Protein AF-A0A8I0JE33-F1 (afdb_monomer_lite)

Sequence (78 aa):
MLSSFAVPVEPEDKEKELLALARLVTYARDSAKTLNVEGVQYCLELALASLLKEAEEWGDKRAHLTNELLTRPSLGRC

Secondary structure (DSSP, 8-state):
----------HHHHHHHHHHHHHHHHHHHHHHHHTT-HHHHHHHHHHHHHHHHHHHHHHHHHHHHHHHHHHS------

Structure (mmCIF, N/CA/C/O backbone):
data_AF-A0A8I0JE33-F1
#
_entry.id   AF-A0A8I0JE33-F1
#
loop_
_atom_site.group_PDB
_atom_site.id
_atom_site.type_symbol
_atom_site.label_atom_id
_atom_site.label_alt_id
_atom_site.label_comp_id
_atom_site.label_asym_id
_atom_site.label_entity_id
_atom_site.label_seq_id
_atom_site.pdbx_PDB_ins_code
_atom_site.Cartn_x
_atom_site.Cartn_y
_atom_site.Cartn_z
_atom_site.occupancy
_atom_site.B_iso_or_equiv
_atom_site.auth_seq_id
_atom_site.auth_comp_id
_atom_site.auth_asym_id
_atom_site.auth_atom_id
_atom_site.pdbx_PDB_model_num
ATOM 1 N N . MET A 1 1 ? 4.875 -31.664 -2.029 1.00 40.38 1 MET A N 1
ATOM 2 C CA . MET A 1 1 ? 5.771 -30.843 -2.867 1.00 40.38 1 MET A CA 1
ATOM 3 C C . MET A 1 1 ? 4.949 -29.685 -3.409 1.00 40.38 1 MET A C 1
ATOM 5 O O . MET A 1 1 ? 4.148 -29.904 -4.305 1.00 40.38 1 MET A O 1
ATOM 9 N N . LEU A 1 2 ? 5.040 -28.499 -2.804 1.00 46.41 2 LEU A N 1
ATOM 10 C CA . LEU A 1 2 ? 4.400 -27.299 -3.349 1.00 46.41 2 LEU A CA 1
ATOM 11 C C . LEU A 1 2 ? 5.388 -26.685 -4.338 1.00 46.41 2 LEU A C 1
ATOM 13 O O . LEU A 1 2 ? 6.437 -26.183 -3.944 1.00 46.41 2 LEU A O 1
ATOM 17 N N . SER A 1 3 ? 5.082 -26.839 -5.625 1.00 47.94 3 SER A N 1
ATOM 18 C CA . SER A 1 3 ? 5.768 -26.154 -6.715 1.00 47.94 3 SER A CA 1
ATOM 19 C C . SER A 1 3 ? 5.648 -24.653 -6.460 1.00 47.94 3 SER A C 1
ATOM 21 O O . SER A 1 3 ? 4.558 -24.087 -6.488 1.00 47.94 3 SER A O 1
ATOM 23 N N . SER A 1 4 ? 6.780 -24.032 -6.135 1.00 53.03 4 SER A N 1
ATOM 24 C CA . SER A 1 4 ? 6.912 -22.583 -6.144 1.00 53.03 4 SER A CA 1
ATOM 25 C C . SER A 1 4 ? 6.757 -22.147 -7.597 1.00 53.03 4 SER A C 1
ATOM 27 O O . SER A 1 4 ? 7.639 -22.401 -8.418 1.00 53.03 4 SER A O 1
ATOM 29 N N . PHE A 1 5 ? 5.610 -21.559 -7.933 1.00 54.47 5 PHE A N 1
ATOM 30 C CA . PHE A 1 5 ? 5.431 -20.811 -9.172 1.00 54.47 5 PHE A CA 1
ATOM 31 C C . PHE A 1 5 ? 6.262 -19.531 -9.056 1.00 54.47 5 PHE A C 1
ATOM 33 O O . PHE A 1 5 ? 5.739 -18.449 -8.812 1.00 54.47 5 PHE A O 1
ATOM 40 N N . ALA A 1 6 ? 7.581 -19.660 -9.184 1.00 57.91 6 ALA A N 1
ATOM 41 C CA . ALA A 1 6 ? 8.441 -18.522 -9.442 1.00 57.91 6 ALA A CA 1
ATOM 42 C C . ALA A 1 6 ? 8.202 -18.119 -10.900 1.00 57.91 6 ALA A C 1
ATOM 44 O O . ALA A 1 6 ? 8.920 -18.544 -11.805 1.00 57.91 6 ALA A O 1
ATOM 45 N N . VAL A 1 7 ? 7.121 -17.374 -11.134 1.00 61.41 7 VAL A N 1
ATOM 46 C CA . VAL A 1 7 ? 6.958 -16.642 -12.386 1.00 61.41 7 VAL A CA 1
ATOM 47 C C . VAL A 1 7 ? 8.124 -15.653 -12.434 1.00 61.41 7 VAL A C 1
ATOM 49 O O . VAL A 1 7 ? 8.322 -14.928 -11.456 1.00 61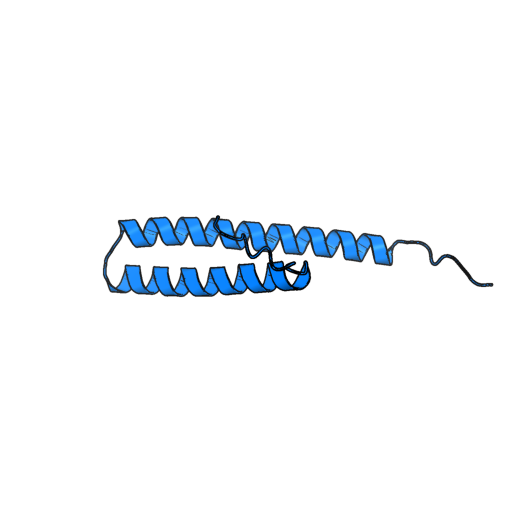.41 7 VAL A O 1
ATOM 52 N N . PRO A 1 8 ? 8.948 -15.654 -13.493 1.00 56.31 8 PRO A N 1
ATOM 53 C CA . PRO A 1 8 ? 9.969 -14.634 -13.651 1.00 56.31 8 PRO A CA 1
ATOM 54 C C . PRO A 1 8 ? 9.249 -13.294 -13.812 1.00 56.31 8 PRO A C 1
ATOM 56 O O . PRO A 1 8 ? 8.627 -13.034 -14.836 1.00 56.31 8 PRO A O 1
ATOM 59 N N . VAL A 1 9 ? 9.255 -12.492 -12.748 1.00 60.59 9 VAL A N 1
ATOM 60 C CA . VAL A 1 9 ? 8.712 -11.134 -12.761 1.00 60.59 9 VAL A CA 1
ATOM 61 C C . VAL A 1 9 ? 9.786 -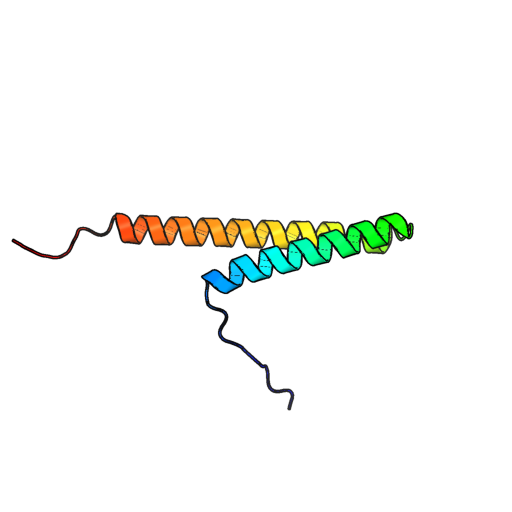10.249 -13.374 1.00 60.59 9 VAL A C 1
ATOM 63 O O . VAL A 1 9 ? 10.854 -10.064 -12.782 1.00 60.59 9 VAL A O 1
ATOM 66 N N . GLU A 1 10 ? 9.521 -9.724 -14.567 1.00 72.50 10 GLU A N 1
ATOM 67 C CA . GLU A 1 10 ? 10.398 -8.737 -15.184 1.00 72.50 10 GLU A CA 1
ATOM 68 C C . GLU A 1 10 ? 10.490 -7.493 -14.276 1.00 72.50 10 GLU A C 1
ATOM 70 O O . GLU A 1 10 ? 9.536 -7.142 -13.576 1.00 72.50 10 GLU A O 1
ATOM 75 N N . PRO A 1 11 ? 11.624 -6.776 -14.247 1.00 67.19 11 PRO A N 1
ATOM 76 C CA . PRO A 1 11 ? 11.825 -5.652 -13.325 1.00 67.19 11 PRO A CA 1
ATOM 77 C C . PRO A 1 11 ? 10.818 -4.501 -13.521 1.00 67.19 11 PRO A C 1
ATOM 79 O O . PRO A 1 11 ? 10.540 -3.746 -12.584 1.00 67.19 11 PRO A O 1
ATOM 82 N N . GLU A 1 12 ? 10.260 -4.359 -14.725 1.00 70.69 12 GLU A N 1
ATOM 83 C CA . GLU A 1 12 ? 9.161 -3.431 -15.028 1.00 70.69 12 GLU A CA 1
ATOM 84 C C . GLU A 1 12 ? 7.813 -3.906 -14.486 1.00 70.69 12 GLU A C 1
ATOM 86 O O . GLU A 1 12 ? 6.983 -3.085 -14.087 1.00 70.69 12 GLU A O 1
ATOM 91 N N . ASP A 1 13 ? 7.611 -5.218 -14.429 1.00 82.56 13 ASP A N 1
ATOM 92 C CA . ASP A 1 13 ? 6.416 -5.827 -13.861 1.00 82.56 13 ASP A CA 1
ATOM 93 C C . ASP A 1 13 ? 6.449 -5.749 -12.337 1.00 82.56 13 ASP A C 1
ATOM 95 O O . ASP A 1 13 ? 5.422 -5.478 -11.721 1.00 82.56 13 ASP A O 1
ATOM 99 N N . LYS A 1 14 ? 7.639 -5.812 -11.727 1.00 85.62 14 LYS A N 1
ATOM 100 C CA . LYS A 1 14 ? 7.781 -5.711 -10.273 1.00 85.62 14 LYS A CA 1
ATOM 101 C C . LYS A 1 14 ? 7.284 -4.378 -9.700 1.00 85.62 14 LYS A C 1
ATOM 103 O O . LYS A 1 14 ? 6.570 -4.370 -8.701 1.00 85.62 14 LYS A O 1
ATOM 108 N N . GLU A 1 15 ? 7.628 -3.239 -10.305 1.00 87.44 15 GLU A N 1
ATOM 109 C CA . GLU A 1 15 ? 7.127 -1.935 -9.827 1.00 87.44 15 GLU A CA 1
ATOM 110 C C . GLU A 1 15 ? 5.607 -1.823 -10.000 1.00 87.44 15 GLU A C 1
ATOM 112 O O . GLU A 1 15 ? 4.904 -1.367 -9.096 1.00 87.44 15 GLU A O 1
ATOM 117 N N . LYS A 1 16 ? 5.081 -2.284 -11.142 1.00 89.56 16 LYS A N 1
ATOM 118 C CA . LYS A 1 16 ? 3.635 -2.299 -11.396 1.00 89.56 16 LYS A CA 1
ATOM 119 C C . LYS A 1 16 ? 2.907 -3.174 -10.377 1.00 89.56 16 LYS A C 1
ATOM 121 O O . LYS A 1 16 ? 1.855 -2.770 -9.886 1.00 89.56 16 LYS A O 1
ATOM 126 N N . GLU A 1 17 ? 3.468 -4.329 -10.033 1.00 93.25 17 GLU A N 1
ATOM 127 C CA . GLU A 1 17 ? 2.943 -5.227 -9.005 1.00 93.25 17 GLU A CA 1
ATOM 128 C C . GLU A 1 17 ? 2.973 -4.588 -7.613 1.00 93.25 17 GLU A C 1
ATOM 130 O O . GLU A 1 17 ? 1.966 -4.629 -6.909 1.00 93.25 17 GLU A O 1
ATOM 135 N N . LEU A 1 18 ? 4.069 -3.923 -7.230 1.00 93.12 18 LEU A N 1
ATOM 136 C CA . LEU A 1 18 ? 4.162 -3.200 -5.955 1.00 93.12 18 LEU A CA 1
ATOM 137 C C . LEU A 1 18 ? 3.107 -2.092 -5.849 1.00 93.12 18 LEU A C 1
ATOM 139 O O . LEU A 1 18 ? 2.435 -1.964 -4.823 1.00 93.12 18 LEU A O 1
ATOM 143 N N . LEU A 1 19 ? 2.892 -1.331 -6.925 1.00 92.94 19 LEU A N 1
ATOM 144 C CA . LEU A 1 19 ? 1.847 -0.307 -6.978 1.00 92.94 19 LEU A CA 1
ATOM 145 C C . LEU A 1 19 ? 0.437 -0.915 -6.966 1.00 92.94 19 LEU A C 1
ATOM 147 O O . LEU A 1 19 ? -0.470 -0.358 -6.341 1.00 92.94 19 LEU A O 1
ATOM 151 N N . ALA A 1 20 ? 0.230 -2.057 -7.626 1.00 96.19 20 ALA A N 1
ATOM 152 C CA . ALA A 1 20 ? -1.034 -2.786 -7.578 1.00 96.19 20 ALA A CA 1
ATOM 153 C C . ALA A 1 20 ? -1.337 -3.293 -6.157 1.00 96.19 20 ALA A C 1
ATOM 155 O O . ALA A 1 20 ? -2.458 -3.122 -5.671 1.00 96.19 20 ALA A O 1
ATOM 156 N N . LEU A 1 21 ? -0.334 -3.826 -5.455 1.00 96.94 21 LEU A N 1
ATOM 157 C CA . LEU A 1 21 ? -0.440 -4.221 -4.051 1.00 96.94 21 LEU A CA 1
ATOM 158 C C . LEU A 1 21 ? -0.725 -3.018 -3.147 1.00 96.94 21 LEU A C 1
ATOM 160 O O . LEU A 1 21 ? -1.612 -3.095 -2.301 1.00 96.94 21 LEU A O 1
ATOM 164 N N . ALA A 1 22 ? -0.054 -1.882 -3.351 1.00 97.44 22 ALA A N 1
ATOM 165 C CA . ALA A 1 22 ? -0.312 -0.666 -2.580 1.00 97.44 22 ALA A CA 1
ATOM 166 C C . ALA A 1 22 ? -1.768 -0.186 -2.734 1.00 97.44 22 ALA A C 1
ATOM 168 O O . ALA A 1 22 ? -2.414 0.189 -1.750 1.00 97.44 22 ALA A O 1
ATOM 169 N N . ARG A 1 23 ? -2.330 -0.260 -3.949 1.00 97.94 23 ARG A N 1
ATOM 170 C CA . ARG A 1 23 ? -3.753 0.037 -4.203 1.00 97.94 23 ARG A CA 1
ATOM 171 C C . ARG A 1 23 ? -4.678 -0.937 -3.471 1.00 97.94 23 ARG A C 1
ATOM 173 O O . ARG A 1 23 ? -5.647 -0.498 -2.854 1.00 97.94 23 ARG A O 1
ATOM 180 N N . LEU A 1 24 ? -4.366 -2.234 -3.491 1.00 98.25 24 LEU A N 1
ATOM 181 C CA . LEU A 1 24 ? -5.136 -3.256 -2.777 1.00 98.25 24 LEU A CA 1
ATOM 182 C C . LEU A 1 24 ? -5.127 -3.019 -1.259 1.00 98.25 24 LEU A C 1
ATOM 184 O O . LEU A 1 24 ? -6.181 -3.025 -0.624 1.00 98.25 24 LEU A O 1
ATOM 188 N N . VAL A 1 25 ? -3.951 -2.771 -0.679 1.00 98.06 25 VAL A N 1
ATOM 189 C CA . VAL A 1 25 ? -3.794 -2.518 0.762 1.00 98.06 25 VAL A CA 1
ATOM 190 C C . VAL A 1 25 ? -4.494 -1.223 1.171 1.00 98.06 25 VAL A C 1
ATOM 192 O O . VAL A 1 25 ? -5.129 -1.183 2.221 1.00 98.06 25 VAL A O 1
ATOM 195 N N . THR A 1 26 ? -4.460 -0.193 0.323 1.00 98.19 26 THR A N 1
ATOM 196 C CA . THR A 1 26 ? -5.219 1.051 0.528 1.00 98.19 26 THR A CA 1
ATOM 197 C C . THR A 1 26 ? -6.717 0.770 0.639 1.00 98.19 26 THR A C 1
ATOM 199 O O . THR A 1 26 ? -7.347 1.187 1.609 1.00 98.19 26 THR A O 1
ATOM 202 N N . TYR A 1 27 ? -7.275 -0.003 -0.295 1.00 98.25 27 TYR A N 1
ATOM 203 C CA . TYR A 1 27 ? -8.687 -0.386 -0.257 1.00 98.25 27 TYR A CA 1
ATOM 204 C C . TYR A 1 27 ? -9.038 -1.203 0.998 1.00 98.25 27 TYR A C 1
ATOM 206 O O . TYR A 1 27 ? -10.056 -0.950 1.647 1.00 98.25 27 TYR A O 1
ATOM 214 N N . ALA A 1 28 ? -8.185 -2.158 1.379 1.00 98.12 28 ALA A N 1
ATOM 215 C CA . ALA A 1 28 ? -8.374 -2.947 2.594 1.00 98.12 28 ALA A CA 1
ATOM 216 C C . ALA A 1 28 ? -8.324 -2.072 3.858 1.00 98.12 28 ALA A C 1
ATOM 218 O O . ALA A 1 28 ? -9.142 -2.255 4.760 1.00 98.12 28 ALA A O 1
ATOM 219 N N . ARG A 1 29 ? -7.402 -1.102 3.921 1.00 97.94 29 ARG A N 1
ATOM 220 C CA . ARG A 1 29 ? -7.277 -0.159 5.042 1.00 97.94 29 ARG A CA 1
ATOM 221 C C . ARG A 1 29 ? -8.530 0.697 5.164 1.00 97.94 29 ARG A C 1
ATOM 223 O O . ARG A 1 29 ? -9.064 0.836 6.260 1.00 97.94 29 ARG A O 1
ATOM 230 N N . ASP A 1 30 ? -9.005 1.244 4.050 1.00 97.75 30 ASP A N 1
ATOM 231 C CA . ASP A 1 30 ? -10.203 2.084 4.029 1.00 97.75 30 ASP A CA 1
ATOM 232 C C . ASP A 1 30 ? -11.440 1.272 4.438 1.00 97.75 30 ASP A C 1
ATOM 234 O O . ASP A 1 30 ? -12.252 1.743 5.231 1.00 97.75 30 ASP A O 1
ATOM 238 N N . SER A 1 31 ? -11.514 0.006 4.015 1.00 97.50 31 SER A N 1
ATOM 239 C CA . SER A 1 31 ? -12.545 -0.936 4.467 1.00 97.50 31 SER A CA 1
ATOM 240 C C . SER A 1 31 ? -12.459 -1.205 5.977 1.00 97.50 31 SER A C 1
ATOM 242 O O . SER A 1 31 ? -13.476 -1.165 6.667 1.00 97.50 31 SER A O 1
ATOM 244 N N . ALA A 1 32 ? -11.258 -1.436 6.520 1.00 97.12 32 ALA A N 1
ATOM 245 C CA . ALA A 1 32 ? -11.045 -1.647 7.954 1.00 97.12 32 ALA A CA 1
ATOM 246 C C . ALA A 1 32 ? -11.420 -0.409 8.783 1.00 97.12 32 ALA A C 1
ATOM 248 O O . ALA A 1 32 ? -12.018 -0.542 9.851 1.00 97.12 32 ALA A O 1
ATOM 249 N N . LYS A 1 33 ? -11.139 0.789 8.256 1.00 95.62 33 LYS A N 1
ATOM 250 C CA . LYS A 1 33 ? -11.556 2.065 8.842 1.00 95.62 33 LYS A CA 1
ATOM 251 C C . LYS A 1 33 ? -13.079 2.203 8.855 1.00 95.62 33 LYS A C 1
ATOM 253 O O . LYS A 1 33 ? -13.645 2.559 9.882 1.00 95.62 33 LYS A O 1
ATOM 258 N N . THR A 1 34 ? -13.759 1.876 7.752 1.00 97.44 34 THR A N 1
ATOM 259 C CA . THR A 1 34 ? -15.233 1.869 7.686 1.00 97.44 34 THR A CA 1
ATOM 260 C C . THR A 1 34 ? -15.855 0.873 8.667 1.00 97.44 34 THR A C 1
ATOM 262 O O . THR A 1 34 ? -16.900 1.158 9.244 1.00 97.44 34 THR A O 1
ATOM 265 N N . LEU A 1 35 ? -15.208 -0.273 8.888 1.00 97.12 35 LEU A N 1
ATOM 266 C CA . LEU A 1 35 ? -15.650 -1.303 9.833 1.00 97.12 35 LEU A CA 1
ATOM 267 C C . LEU A 1 35 ? -15.212 -1.041 11.288 1.00 97.12 35 LEU A C 1
ATOM 269 O O . LEU A 1 35 ? -15.526 -1.844 12.163 1.00 97.12 35 LEU A O 1
ATOM 273 N N . ASN A 1 36 ? -14.504 0.063 11.552 1.00 95.44 36 ASN A N 1
ATOM 274 C CA . ASN A 1 36 ? -13.966 0.439 12.862 1.00 95.44 36 ASN A CA 1
ATOM 275 C C . ASN A 1 36 ? -13.075 -0.643 13.510 1.00 95.44 36 ASN A C 1
ATOM 277 O O . ASN A 1 36 ? -13.139 -0.890 14.716 1.00 95.44 36 ASN A O 1
ATOM 281 N N . VAL A 1 37 ? -12.246 -1.315 12.704 1.00 97.06 37 VAL A N 1
ATOM 282 C CA . VAL A 1 37 ? -11.322 -2.364 13.164 1.00 97.06 37 VAL A CA 1
ATOM 283 C C . VAL A 1 37 ? -9.904 -1.797 13.262 1.00 97.06 37 VAL A C 1
ATOM 285 O O . VAL A 1 37 ? -9.058 -2.031 12.397 1.00 97.06 37 VAL A O 1
ATOM 288 N N . GLU A 1 38 ? -9.641 -1.043 14.330 1.00 93.12 38 GLU A N 1
ATOM 289 C CA . GLU A 1 38 ? -8.414 -0.244 14.504 1.00 93.12 38 GLU A CA 1
ATOM 290 C C . GLU A 1 38 ? -7.118 -1.060 14.395 1.00 93.12 38 GLU A C 1
ATOM 292 O O . GLU A 1 38 ? -6.181 -0.652 13.711 1.00 93.12 38 GLU A O 1
ATOM 297 N N . GLY A 1 39 ? -7.065 -2.246 15.012 1.00 94.31 39 GLY A N 1
ATOM 298 C CA . GLY A 1 39 ? -5.869 -3.093 14.964 1.00 94.31 39 GLY A CA 1
ATOM 299 C C . GLY A 1 39 ? -5.520 -3.548 13.542 1.00 94.31 39 GLY A C 1
ATOM 300 O O . GLY A 1 39 ? -4.357 -3.534 13.148 1.00 94.31 39 GLY A O 1
ATOM 301 N N . VAL A 1 40 ? -6.535 -3.890 12.743 1.00 96.19 40 VAL A N 1
ATOM 302 C CA . VAL A 1 40 ? -6.349 -4.278 11.337 1.00 96.19 40 VAL A CA 1
ATOM 303 C C . VAL A 1 40 ? -5.963 -3.064 10.495 1.00 96.19 40 VAL A C 1
ATOM 305 O O . VAL A 1 40 ? -5.057 -3.165 9.670 1.00 96.19 40 VAL A O 1
ATOM 308 N N . GLN A 1 41 ? -6.593 -1.909 10.731 1.00 96.56 41 GLN A N 1
ATOM 309 C CA . GLN A 1 41 ? -6.234 -0.659 10.061 1.00 96.56 41 GLN A CA 1
ATOM 310 C C . GLN A 1 41 ? -4.752 -0.318 10.277 1.00 96.56 41 GLN A C 1
ATOM 312 O O . GLN A 1 41 ? -4.048 -0.048 9.305 1.00 96.56 41 GLN A O 1
ATOM 317 N N . TYR A 1 42 ? -4.264 -0.399 11.517 1.00 97.06 42 TYR A N 1
ATOM 318 C CA . TYR A 1 42 ? -2.867 -0.121 11.850 1.00 97.06 42 TYR A CA 1
ATOM 319 C C . TYR A 1 42 ? -1.892 -1.046 11.105 1.00 97.06 42 TYR A C 1
ATOM 321 O O . TYR A 1 42 ? -0.927 -0.585 10.493 1.00 97.06 42 TYR A O 1
ATOM 329 N N . CYS A 1 43 ? -2.165 -2.355 11.080 1.00 98.25 43 CYS 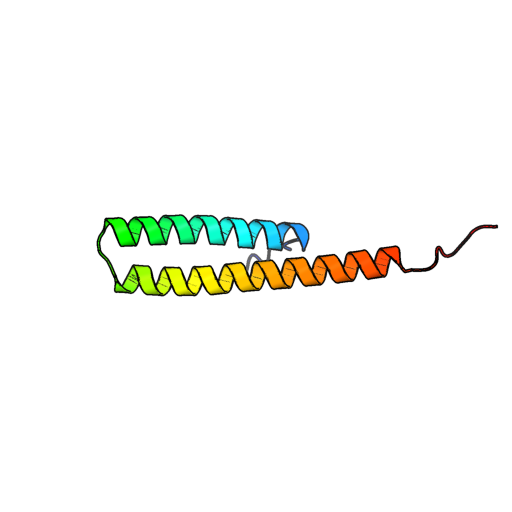A N 1
ATOM 330 C CA . CYS A 1 43 ? -1.342 -3.302 10.325 1.00 98.25 43 CYS A CA 1
ATOM 331 C C . CYS A 1 43 ? -1.313 -2.982 8.821 1.00 98.25 43 CYS A C 1
ATOM 333 O O . CYS A 1 43 ? -0.269 -3.116 8.182 1.00 98.25 43 CYS A O 1
ATOM 335 N N . LEU A 1 44 ? -2.438 -2.542 8.252 1.00 98.25 44 LEU A N 1
ATOM 336 C CA . LEU A 1 44 ? -2.535 -2.186 6.836 1.00 98.25 44 LEU A CA 1
ATOM 337 C C . LEU A 1 44 ? -1.816 -0.870 6.513 1.00 98.25 44 LEU A C 1
ATOM 339 O O . LEU A 1 44 ? -1.225 -0.753 5.443 1.00 98.25 44 LEU A O 1
ATOM 343 N N . GLU A 1 45 ? -1.799 0.096 7.432 1.00 97.94 45 GLU A N 1
ATOM 344 C CA . GLU A 1 45 ? -0.994 1.319 7.300 1.00 97.94 45 GLU A CA 1
ATOM 345 C C . GLU A 1 45 ? 0.508 1.007 7.275 1.00 97.94 45 GLU A C 1
ATOM 347 O O . GLU A 1 45 ? 1.225 1.515 6.411 1.00 97.94 45 GLU A O 1
ATOM 352 N N . LEU A 1 46 ? 0.974 0.110 8.152 1.00 98.19 46 LEU A N 1
ATOM 353 C CA . LEU A 1 46 ? 2.364 -0.356 8.148 1.00 98.19 46 LEU A CA 1
ATOM 354 C C . LEU A 1 46 ? 2.722 -1.098 6.854 1.00 98.19 46 LEU A C 1
ATOM 356 O O . LEU A 1 46 ? 3.768 -0.836 6.257 1.00 98.19 46 LEU A O 1
ATOM 360 N N . ALA A 1 47 ? 1.849 -2.001 6.398 1.00 98.00 47 ALA A N 1
ATOM 361 C CA . ALA A 1 47 ? 2.052 -2.730 5.149 1.00 98.00 47 ALA A CA 1
ATOM 362 C C . ALA A 1 47 ? 2.119 -1.778 3.946 1.00 98.00 47 ALA A C 1
ATOM 364 O O . ALA A 1 47 ? 2.990 -1.922 3.089 1.00 98.00 47 ALA A O 1
ATOM 365 N N . LEU A 1 48 ? 1.244 -0.767 3.907 1.00 97.56 48 LEU A N 1
ATOM 366 C CA . LEU A 1 48 ? 1.240 0.238 2.850 1.00 97.56 48 LEU A CA 1
ATOM 367 C C . LEU A 1 48 ? 2.534 1.058 2.844 1.00 97.56 48 LEU A C 1
ATOM 369 O O . LEU A 1 48 ? 3.117 1.254 1.780 1.00 97.56 48 LEU A O 1
ATOM 373 N N . ALA A 1 49 ? 3.008 1.495 4.014 1.00 97.25 49 ALA A N 1
ATOM 374 C CA . ALA A 1 49 ? 4.270 2.223 4.129 1.00 97.25 49 ALA A CA 1
ATOM 375 C C . ALA A 1 49 ? 5.457 1.390 3.617 1.00 97.25 49 ALA A C 1
ATOM 377 O O . ALA A 1 49 ? 6.296 1.900 2.876 1.00 97.25 49 ALA A O 1
ATOM 378 N N . SER A 1 50 ? 5.498 0.095 3.950 1.00 97.25 50 SER A N 1
ATOM 379 C CA . SER A 1 50 ? 6.532 -0.819 3.452 1.00 97.25 50 SER A CA 1
ATOM 380 C C . SER A 1 50 ? 6.482 -0.987 1.931 1.00 97.25 50 SER A C 1
ATOM 382 O O . SER A 1 50 ? 7.529 -0.981 1.288 1.00 97.25 50 SER A O 1
ATOM 384 N N . LEU A 1 51 ? 5.285 -1.121 1.349 1.00 96.44 51 LEU A N 1
ATOM 385 C CA . LEU A 1 51 ? 5.110 -1.275 -0.100 1.00 96.44 51 LEU A CA 1
ATOM 386 C C . LEU A 1 51 ? 5.521 -0.020 -0.871 1.00 96.44 51 LEU A C 1
ATOM 388 O O . LEU A 1 51 ? 6.181 -0.128 -1.901 1.00 96.44 51 LEU A O 1
ATOM 392 N N . LEU A 1 52 ? 5.150 1.165 -0.377 1.00 94.31 52 LEU A N 1
ATOM 393 C CA . LEU A 1 52 ? 5.524 2.435 -1.006 1.00 94.31 52 LEU A CA 1
ATOM 394 C C . LEU A 1 52 ? 7.034 2.664 -0.950 1.00 94.31 52 LEU A C 1
ATOM 396 O O . LEU A 1 52 ? 7.617 3.069 -1.951 1.00 94.31 52 LEU A O 1
ATOM 400 N N . LYS A 1 53 ? 7.666 2.331 0.181 1.00 95.31 53 LYS A N 1
ATOM 401 C CA . LYS A 1 53 ? 9.123 2.384 0.314 1.00 95.31 53 LYS A CA 1
ATOM 402 C C . LYS A 1 53 ? 9.812 1.442 -0.673 1.00 95.31 53 LYS A C 1
ATOM 404 O O . LYS A 1 53 ? 10.758 1.842 -1.340 1.00 95.31 53 LYS A O 1
ATOM 409 N N . GLU A 1 54 ? 9.334 0.203 -0.802 1.00 94.56 54 GLU A N 1
ATOM 410 C CA . GLU A 1 54 ? 9.914 -0.727 -1.774 1.00 94.56 54 GLU A CA 1
ATOM 411 C C . GLU A 1 54 ? 9.713 -0.217 -3.213 1.00 94.56 54 GLU A C 1
ATOM 413 O O . GLU A 1 54 ? 10.648 -0.269 -4.010 1.00 94.56 54 GLU A O 1
ATOM 418 N N . ALA A 1 55 ? 8.542 0.333 -3.550 1.00 90.94 55 ALA A N 1
ATOM 419 C CA . ALA A 1 55 ? 8.287 0.909 -4.872 1.00 90.94 55 ALA A CA 1
ATOM 420 C C . ALA A 1 55 ? 9.230 2.084 -5.199 1.00 90.94 55 ALA A C 1
ATOM 422 O O . ALA A 1 55 ? 9.768 2.135 -6.305 1.00 90.94 55 ALA A O 1
ATOM 423 N N . GLU A 1 56 ? 9.473 2.978 -4.238 1.00 91.44 56 GLU A N 1
ATOM 424 C CA . GLU A 1 56 ? 10.433 4.084 -4.359 1.00 91.44 56 GLU A CA 1
ATOM 425 C C . GLU A 1 56 ? 11.860 3.565 -4.595 1.00 91.44 56 GLU A C 1
ATOM 427 O O . GLU A 1 56 ? 12.502 3.937 -5.576 1.00 91.44 56 GLU A O 1
ATOM 432 N N . GLU A 1 57 ? 12.319 2.606 -3.783 1.00 90.94 57 GLU A N 1
ATOM 433 C CA . GLU A 1 57 ? 13.643 1.992 -3.939 1.00 90.94 57 GLU A CA 1
ATOM 434 C C . GLU A 1 57 ? 13.820 1.294 -5.301 1.00 90.94 57 GLU A C 1
ATOM 436 O O . GLU A 1 57 ? 14.928 1.247 -5.845 1.00 90.94 57 GLU A O 1
ATOM 441 N N . TRP A 1 58 ? 12.755 0.717 -5.866 1.00 88.12 58 TRP A N 1
ATOM 442 C CA . TRP A 1 58 ? 12.785 0.140 -7.214 1.00 88.12 58 TRP A CA 1
ATOM 443 C C . TRP A 1 58 ? 12.819 1.202 -8.312 1.00 88.12 58 TRP A C 1
ATOM 445 O O . TRP A 1 58 ? 13.553 1.022 -9.290 1.00 88.12 58 TRP A O 1
ATOM 455 N N . GLY A 1 59 ? 12.076 2.297 -8.147 1.00 84.25 59 GLY A N 1
ATOM 456 C CA . GLY A 1 59 ? 12.126 3.452 -9.041 1.00 84.25 59 GLY A CA 1
ATOM 457 C C . GLY A 1 59 ? 13.532 4.052 -9.111 1.00 84.25 59 GLY A C 1
ATOM 458 O O . GLY A 1 59 ? 14.074 4.225 -10.205 1.00 84.25 59 GLY A O 1
ATOM 459 N N . ASP A 1 60 ? 14.171 4.250 -7.957 1.00 84.31 60 ASP A N 1
ATOM 460 C CA . ASP A 1 60 ? 15.537 4.778 -7.855 1.00 84.31 60 ASP A CA 1
ATOM 461 C C . ASP A 1 60 ? 16.570 3.858 -8.515 1.00 84.31 60 ASP A C 1
ATOM 463 O O . ASP A 1 60 ? 17.418 4.311 -9.293 1.00 84.31 60 ASP A O 1
ATOM 467 N N . LYS A 1 61 ? 16.479 2.542 -8.273 1.00 81.69 61 LYS A N 1
ATOM 468 C CA . LYS A 1 61 ? 17.343 1.548 -8.936 1.00 81.69 61 LYS A CA 1
ATOM 469 C C . LYS A 1 61 ? 17.199 1.608 -10.453 1.00 81.69 61 LYS A C 1
ATOM 471 O O . LYS A 1 61 ? 18.203 1.545 -11.164 1.00 81.69 61 LYS A O 1
ATOM 476 N N . ARG A 1 62 ? 15.972 1.746 -10.963 1.00 78.75 62 ARG A N 1
ATOM 477 C CA . ARG A 1 62 ? 15.731 1.863 -12.406 1.00 78.75 62 ARG A CA 1
ATOM 478 C C . ARG A 1 62 ? 16.313 3.158 -12.964 1.00 78.75 62 ARG A C 1
ATOM 480 O O . ARG A 1 62 ? 16.992 3.102 -13.986 1.00 78.75 62 ARG A O 1
ATOM 487 N N . ALA A 1 63 ? 16.113 4.284 -12.281 1.00 76.69 63 ALA A N 1
ATOM 488 C CA . ALA A 1 63 ? 16.671 5.574 -12.678 1.00 76.69 63 ALA A CA 1
ATOM 489 C C . ALA A 1 63 ? 18.209 5.531 -12.763 1.00 7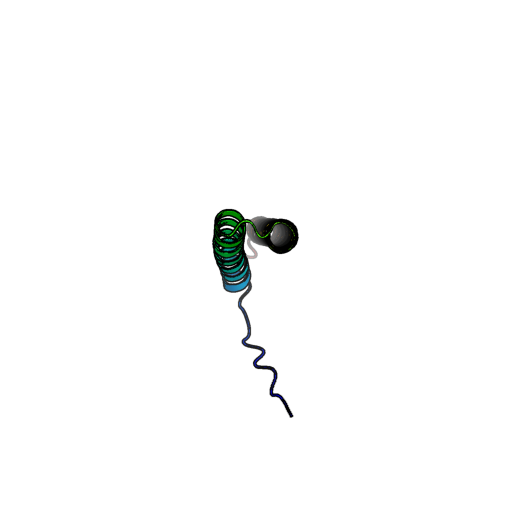6.69 63 ALA A C 1
ATOM 491 O O . ALA A 1 63 ? 18.799 6.016 -13.733 1.00 76.69 63 ALA A O 1
ATOM 492 N N . HIS A 1 64 ? 18.865 4.880 -11.797 1.00 75.56 64 HIS A N 1
ATOM 493 C CA . HIS A 1 64 ? 20.314 4.677 -11.812 1.00 75.56 64 HIS A CA 1
ATOM 494 C C . HIS A 1 64 ? 20.773 3.858 -13.029 1.00 75.56 64 HIS A C 1
ATOM 496 O O . HIS A 1 64 ? 21.676 4.282 -13.747 1.00 75.56 64 HIS A O 1
ATOM 502 N N . LEU A 1 65 ? 20.111 2.732 -13.321 1.00 73.31 65 LEU A N 1
ATOM 503 C CA . LEU A 1 65 ? 20.422 1.896 -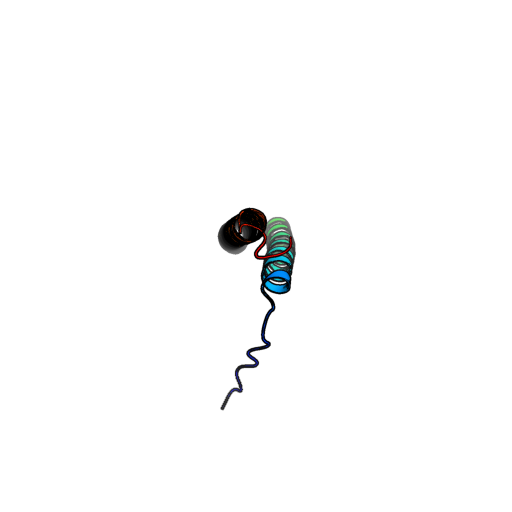14.489 1.00 73.31 65 LEU A CA 1
ATOM 504 C C . LEU A 1 65 ? 20.217 2.645 -15.813 1.00 73.31 65 LEU A C 1
ATOM 506 O O . LEU A 1 65 ? 21.043 2.539 -16.719 1.00 73.31 65 LEU A O 1
ATOM 510 N N . THR A 1 66 ? 19.144 3.434 -15.932 1.00 73.25 66 THR A N 1
ATOM 511 C CA . THR A 1 66 ? 18.919 4.258 -17.128 1.00 73.25 66 THR A CA 1
ATOM 512 C C . THR A 1 66 ? 19.999 5.320 -17.295 1.00 73.25 66 THR A C 1
ATOM 514 O O . THR A 1 66 ? 20.481 5.526 -18.407 1.00 73.25 66 THR A O 1
ATOM 517 N N . ASN A 1 67 ? 20.441 5.944 -16.201 1.00 72.31 67 ASN A N 1
ATOM 518 C CA . ASN A 1 67 ? 21.509 6.938 -16.239 1.00 72.31 67 ASN A CA 1
ATOM 519 C C . ASN A 1 67 ? 22.851 6.313 -16.640 1.00 72.31 67 ASN A C 1
ATOM 521 O O . ASN A 1 67 ? 23.550 6.895 -17.468 1.00 72.31 67 ASN A O 1
ATOM 525 N N . GLU A 1 68 ? 23.190 5.122 -16.136 1.00 71.62 68 GLU A N 1
ATOM 526 C CA . GLU A 1 68 ? 24.395 4.380 -16.541 1.00 71.62 68 GLU A CA 1
ATOM 527 C C . GLU A 1 68 ? 24.364 3.978 -18.022 1.00 71.62 68 GLU A C 1
ATOM 529 O O . GLU A 1 68 ? 25.364 4.115 -18.726 1.00 71.62 68 GLU A O 1
ATOM 534 N N . LEU A 1 69 ? 23.218 3.519 -18.531 1.00 67.81 69 LEU A N 1
ATOM 535 C CA . LEU A 1 69 ? 23.063 3.178 -19.948 1.00 67.81 69 LEU A CA 1
ATOM 536 C C . LEU 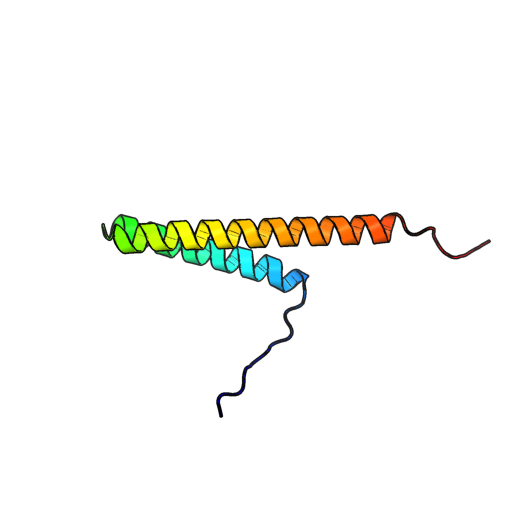A 1 69 ? 23.197 4.406 -20.861 1.00 67.81 69 LEU A C 1
ATOM 538 O O . LEU A 1 69 ? 23.790 4.292 -21.931 1.00 67.81 69 LEU A O 1
ATOM 542 N N . LEU A 1 70 ? 22.696 5.568 -20.432 1.00 66.69 70 LEU A N 1
ATOM 543 C CA . LEU A 1 70 ? 22.807 6.834 -21.168 1.00 66.69 70 LEU A CA 1
ATOM 544 C C . LEU A 1 70 ? 24.210 7.459 -21.097 1.00 66.69 70 LEU A C 1
ATOM 546 O O . LEU A 1 70 ? 24.602 8.169 -22.019 1.00 66.69 70 LEU A O 1
ATOM 550 N N . THR A 1 71 ? 24.978 7.200 -20.032 1.00 65.75 71 THR A N 1
ATOM 551 C CA . THR A 1 71 ? 26.363 7.694 -19.878 1.00 65.75 71 THR A CA 1
ATOM 552 C C . THR A 1 71 ? 27.426 6.749 -20.433 1.00 65.75 71 THR A C 1
ATOM 554 O O . THR A 1 71 ? 28.597 7.133 -20.500 1.00 65.75 71 THR A O 1
ATOM 557 N N . ARG A 1 72 ? 27.064 5.543 -20.894 1.00 59.47 72 ARG A N 1
ATOM 558 C CA . ARG A 1 72 ? 27.997 4.696 -21.647 1.00 59.47 72 ARG A CA 1
ATOM 559 C C . ARG A 1 72 ? 28.423 5.433 -22.925 1.00 59.47 72 ARG A C 1
ATOM 561 O O . ARG A 1 72 ? 27.561 5.743 -23.748 1.00 59.47 72 ARG A O 1
ATOM 568 N N . PRO A 1 73 ? 29.729 5.694 -23.135 1.00 57.72 73 PRO A N 1
ATOM 569 C CA . PRO A 1 73 ? 30.192 6.267 -24.387 1.00 57.72 73 PRO A CA 1
ATOM 570 C C . PRO A 1 73 ? 29.789 5.311 -25.507 1.00 57.72 73 PRO A C 1
ATOM 572 O O . PRO A 1 73 ? 30.066 4.112 -25.440 1.00 57.72 73 PRO A O 1
ATOM 575 N N . SER A 1 74 ? 29.093 5.839 -26.510 1.00 62.25 74 SER A N 1
ATOM 576 C CA . SER A 1 74 ? 28.719 5.126 -27.726 1.00 62.25 74 SER A CA 1
ATOM 577 C C . SER A 1 74 ? 29.957 4.453 -28.320 1.00 62.25 74 SER A C 1
ATOM 579 O O . SER A 1 74 ? 30.775 5.102 -28.976 1.00 62.25 74 SER A O 1
ATOM 581 N N . LEU A 1 75 ? 30.125 3.152 -28.073 1.00 60.62 75 LEU A N 1
ATOM 582 C CA . LEU A 1 75 ? 31.173 2.360 -28.702 1.00 60.62 75 LEU A CA 1
ATOM 583 C C . LEU A 1 75 ? 30.788 2.129 -30.166 1.00 60.62 75 LEU A C 1
ATOM 585 O O . LEU A 1 75 ? 30.172 1.129 -30.524 1.00 60.62 75 LEU A O 1
ATOM 589 N N . GLY A 1 76 ? 31.200 3.087 -30.997 1.00 57.91 76 GLY A N 1
ATOM 590 C CA . GLY A 1 76 ? 31.538 2.880 -32.400 1.00 57.91 76 GLY A CA 1
ATOM 591 C C . GLY A 1 76 ? 30.573 3.484 -33.416 1.00 57.91 76 GLY A C 1
ATOM 592 O O . GLY A 1 76 ? 29.532 2.898 -33.704 1.00 57.91 76 GLY A O 1
ATOM 593 N N . ARG A 1 77 ? 31.006 4.561 -34.083 1.00 48.53 77 ARG A N 1
ATOM 594 C CA . ARG A 1 77 ? 31.544 4.510 -35.463 1.00 48.53 77 ARG A CA 1
ATOM 595 C C . ARG A 1 77 ? 31.697 5.921 -36.042 1.00 48.53 77 ARG A C 1
ATOM 597 O O . ARG A 1 77 ? 30.696 6.563 -36.340 1.00 48.53 77 ARG A O 1
ATOM 604 N N . CYS A 1 78 ? 32.943 6.369 -36.181 1.00 48.72 78 CYS A N 1
ATOM 605 C CA . CYS A 1 78 ? 33.646 6.671 -37.437 1.00 48.72 78 CYS A CA 1
ATOM 606 C C . CYS A 1 78 ? 35.078 7.086 -37.086 1.00 48.72 78 CYS A C 1
ATOM 608 O O . CYS A 1 78 ? 35.228 7.919 -36.167 1.00 48.72 78 CYS A O 1
#

Radius of gyration: 18.93 Å; chains: 1; bounding box: 49×38×52 Å

pLDDT: mean 82.5, std 17.11, range [40.38, 98.25]

Foldseek 3Di:
DDPPPPPPQDLVNVLVVLVVVLVVLVVVLVVCVVVVVVVSNVVSVVVNVVSVVVSVVSVVVVVVVVVVVVPPPPPDDD